Protein AF-A0A952H365-F1 (afdb_monomer_lite)

Secondary structure (DSSP, 8-state):
-----------------------SHHHHHHHHHHHHHSTTS-GGG--HHHHHHHHHHHHSS--TTTHHHHHHHHHHS---TTSHHHHHHHHHHHHHHHTT-HHHHHHHHHHHH--

Sequence (115 aa):
MPAIALLLLAAAAGEPAAPQAIGGRAFESFARSAAMTCPGEGLRGLSPSALLDFEDDFLDRPQRTQTRRLAKALIAERCPSDEGAECLAAAQLAAIERTRLLREFTRAACGHWSR

Radius of gyration: 19.89 Å; chains: 1; bounding box: 28×48×70 Å

Foldseek 3Di:
DDDDDDPPPPPPPPDPPPQDQQDDDLLVVLVVLLCVQAPPLPSNSDGLVNLVVLLVVVLPPCPVPCNVQLVVQLVVQDDDPPPPSNSSSNSSSVSCVVSVVSNVSSNVVSVVRVD

Structure (mmCIF, N/CA/C/O backbone):
data_AF-A0A952H365-F1
#
_entry.id   AF-A0A952H365-F1
#
loop_
_atom_site.group_PDB
_atom_site.id
_atom_site.type_symbol
_atom_site.label_atom_id
_atom_site.label_alt_id
_atom_site.label_comp_id
_atom_site.label_asym_id
_atom_site.label_entity_id
_atom_site.label_seq_id
_atom_site.pdbx_PDB_ins_code
_atom_site.Cartn_x
_atom_site.Cartn_y
_atom_site.Cartn_z
_atom_site.occupancy
_atom_site.B_iso_or_equiv
_atom_site.auth_seq_id
_atom_site.auth_comp_id
_atom_site.auth_asym_id
_atom_site.auth_atom_id
_atom_site.pdbx_PDB_model_num
ATOM 1 N N . MET A 1 1 ? -2.514 -35.057 -58.658 1.00 41.25 1 MET A N 1
ATOM 2 C CA . MET A 1 1 ? -1.341 -34.596 -57.880 1.00 41.25 1 MET A CA 1
ATOM 3 C C . MET A 1 1 ? -0.860 -33.283 -58.483 1.00 41.25 1 MET A C 1
ATOM 5 O O . MET A 1 1 ? -0.739 -33.287 -59.703 1.00 41.25 1 MET A O 1
ATOM 9 N N . PRO A 1 2 ? -0.518 -32.221 -57.725 1.00 49.09 2 PRO A N 1
ATOM 10 C CA . PRO A 1 2 ? -0.840 -31.823 -56.339 1.00 49.09 2 PRO A CA 1
ATOM 11 C C . PRO A 1 2 ? -1.619 -30.460 -56.377 1.00 49.09 2 PRO A C 1
ATOM 13 O O . PRO A 1 2 ? -2.090 -30.091 -57.442 1.00 49.09 2 PRO A O 1
ATOM 16 N N . ALA A 1 3 ? -1.877 -29.643 -55.354 1.00 43.53 3 ALA A N 1
ATOM 17 C CA . ALA A 1 3 ? -1.548 -29.610 -53.939 1.00 43.53 3 ALA A CA 1
ATOM 18 C C . ALA A 1 3 ? -2.668 -28.829 -53.219 1.00 43.53 3 ALA A C 1
ATOM 20 O O . ALA A 1 3 ? -3.156 -27.813 -53.709 1.00 43.53 3 ALA A O 1
ATOM 21 N N . ILE A 1 4 ? -3.055 -29.330 -52.054 1.00 54.09 4 ILE A N 1
ATOM 22 C CA . ILE A 1 4 ? -3.985 -28.726 -51.103 1.00 54.09 4 ILE A CA 1
ATOM 23 C C . ILE A 1 4 ? -3.272 -27.554 -50.415 1.00 54.09 4 ILE A C 1
ATOM 25 O O . ILE A 1 4 ? -2.185 -27.748 -49.877 1.00 54.09 4 ILE A O 1
ATOM 29 N N . ALA A 1 5 ? -3.884 -26.371 -50.384 1.00 50.00 5 ALA A N 1
ATOM 30 C CA . ALA A 1 5 ? -3.459 -25.269 -49.521 1.00 50.00 5 ALA A CA 1
ATOM 31 C C . ALA A 1 5 ? -4.606 -24.922 -48.562 1.00 50.00 5 ALA A C 1
ATOM 33 O O . ALA A 1 5 ? -5.383 -23.998 -48.791 1.00 50.00 5 ALA A O 1
ATOM 34 N N . LEU A 1 6 ? -4.738 -25.724 -47.501 1.00 49.84 6 LEU A N 1
ATOM 35 C CA . LEU A 1 6 ? -5.543 -25.371 -46.336 1.00 49.84 6 LEU A CA 1
ATOM 36 C C . LEU A 1 6 ? -4.768 -24.308 -45.547 1.00 49.84 6 LEU A C 1
ATOM 38 O O . LEU A 1 6 ? -3.731 -24.600 -44.954 1.00 49.84 6 LEU A O 1
ATOM 42 N N . LEU A 1 7 ? -5.267 -23.073 -45.566 1.00 53.09 7 LEU A N 1
ATOM 43 C CA . LEU A 1 7 ? -4.828 -22.008 -44.671 1.00 53.09 7 LEU A CA 1
ATOM 44 C C . LEU A 1 7 ? -5.163 -22.409 -43.230 1.00 53.09 7 LEU A C 1
ATOM 46 O O . LEU A 1 7 ? -6.317 -22.375 -42.806 1.00 53.09 7 LEU A O 1
ATOM 50 N N . LEU A 1 8 ? -4.130 -22.804 -42.492 1.00 48.50 8 LEU A N 1
ATOM 51 C CA . LEU A 1 8 ? -4.146 -22.918 -41.042 1.00 48.50 8 LEU A CA 1
ATOM 52 C C . LEU A 1 8 ? -4.389 -21.523 -40.454 1.00 48.50 8 LEU A C 1
ATOM 54 O O . LEU A 1 8 ? -3.480 -20.696 -40.397 1.00 48.50 8 LEU A O 1
ATOM 58 N N . LEU A 1 9 ? -5.622 -21.265 -40.012 1.00 52.94 9 LEU A N 1
ATOM 59 C CA . LEU A 1 9 ? -5.889 -20.218 -39.035 1.00 52.94 9 LEU A CA 1
ATOM 60 C C . LEU A 1 9 ? -5.169 -20.620 -37.745 1.00 52.94 9 LEU A C 1
ATOM 62 O O . LEU A 1 9 ? -5.657 -21.454 -36.982 1.00 52.94 9 LEU A O 1
ATOM 66 N N . ALA A 1 10 ? -3.987 -20.049 -37.526 1.00 51.19 10 ALA A N 1
ATOM 67 C CA . ALA A 1 10 ? -3.325 -20.080 -36.236 1.00 51.19 10 ALA A CA 1
ATOM 68 C C . ALA A 1 10 ? -4.206 -19.309 -35.247 1.00 51.19 10 ALA A C 1
ATOM 70 O O . ALA A 1 10 ? -4.195 -18.080 -35.191 1.00 51.19 10 ALA A O 1
ATOM 71 N N . ALA A 1 11 ? -5.022 -20.054 -34.506 1.00 44.38 11 ALA A N 1
ATOM 72 C CA . ALA A 1 11 ? -5.662 -19.572 -33.304 1.00 44.38 11 ALA A CA 1
ATOM 73 C C . ALA A 1 11 ? -4.550 -19.164 -32.333 1.00 44.38 11 ALA A C 1
ATOM 75 O O . ALA A 1 11 ? -3.926 -20.010 -31.697 1.00 44.38 11 ALA A O 1
ATOM 76 N N . ALA A 1 12 ? -4.301 -17.860 -32.236 1.00 46.03 12 ALA A N 1
ATOM 77 C CA . ALA A 1 12 ? -3.654 -17.254 -31.085 1.00 46.03 12 ALA A CA 1
ATOM 78 C C . ALA A 1 12 ? -4.612 -17.395 -29.891 1.00 46.03 12 ALA A C 1
ATOM 80 O O . ALA A 1 12 ? -5.272 -16.446 -29.474 1.00 46.03 12 ALA A O 1
ATOM 81 N N . ALA A 1 13 ? -4.765 -18.624 -29.398 1.00 47.59 13 ALA A N 1
ATOM 82 C CA . ALA A 1 13 ? -5.287 -18.865 -28.071 1.00 47.59 13 ALA A CA 1
ATOM 83 C C . ALA A 1 13 ? -4.209 -18.336 -27.129 1.00 47.59 13 ALA A C 1
ATOM 85 O O . ALA A 1 13 ? -3.185 -18.983 -26.945 1.00 47.59 13 ALA A O 1
ATOM 86 N N . GLY A 1 14 ? -4.399 -17.106 -26.644 1.00 42.72 14 GLY A N 1
ATOM 87 C CA . GLY A 1 14 ? -3.523 -16.515 -25.647 1.00 42.72 14 GLY A CA 1
ATOM 88 C C . GLY A 1 14 ? -3.342 -17.507 -24.510 1.00 42.72 14 GLY A C 1
ATOM 89 O O . GLY A 1 14 ? -4.324 -17.909 -23.880 1.00 42.72 14 GLY A O 1
ATOM 90 N N . GLU A 1 15 ? -2.100 -17.939 -24.296 1.00 45.59 15 GLU A N 1
ATOM 91 C CA . GLU A 1 15 ? -1.743 -18.686 -23.102 1.00 45.59 15 GLU A CA 1
ATOM 92 C C . GLU A 1 15 ? -2.297 -17.925 -21.886 1.00 45.59 15 GLU A C 1
ATOM 94 O O . GLU A 1 15 ? -2.111 -16.704 -21.800 1.00 45.59 15 GLU A O 1
ATOM 99 N N . PRO A 1 16 ? -2.999 -18.595 -20.952 1.00 43.31 16 PRO A N 1
ATOM 100 C CA . PRO A 1 16 ? -3.355 -17.957 -19.699 1.00 43.31 16 PRO A CA 1
ATOM 101 C C . PRO A 1 16 ? -2.043 -17.533 -19.045 1.00 43.31 16 PRO A C 1
ATOM 103 O O . PRO A 1 16 ? -1.203 -18.380 -18.737 1.00 43.31 16 PRO A O 1
ATOM 106 N N . ALA A 1 17 ? -1.849 -16.218 -18.907 1.00 49.06 17 ALA A N 1
ATOM 107 C CA . ALA A 1 17 ? -0.685 -15.656 -18.246 1.00 49.06 17 ALA A CA 1
ATOM 108 C C . ALA A 1 17 ? -0.492 -16.404 -16.923 1.00 49.06 17 ALA A C 1
ATOM 110 O O . ALA A 1 17 ? -1.427 -16.499 -16.122 1.00 49.06 17 ALA A O 1
ATOM 111 N N . ALA A 1 18 ? 0.687 -17.009 -16.750 1.00 47.88 18 ALA A N 1
ATOM 112 C CA . ALA A 1 18 ? 1.012 -17.763 -15.550 1.00 47.88 18 ALA A CA 1
ATOM 113 C C . ALA A 1 18 ? 0.680 -16.913 -14.311 1.00 47.88 18 ALA A C 1
ATOM 115 O O . ALA A 1 18 ? 0.862 -15.692 -14.367 1.00 47.88 18 ALA A O 1
ATOM 116 N N . PRO A 1 19 ? 0.173 -17.517 -13.219 1.00 52.28 19 PRO A N 1
ATOM 117 C CA . PRO A 1 19 ? -0.160 -16.779 -12.011 1.00 52.28 19 PRO A CA 1
ATOM 118 C C . PRO A 1 19 ? 1.075 -16.012 -11.547 1.00 52.28 19 PRO A C 1
ATOM 120 O O . PRO A 1 19 ? 2.073 -16.595 -11.126 1.00 52.28 19 PRO A O 1
ATOM 123 N N . GLN A 1 20 ? 0.989 -14.699 -11.706 1.00 56.56 20 GLN A N 1
ATOM 124 C CA . GLN A 1 20 ? 2.022 -13.751 -11.355 1.00 56.56 20 GLN A CA 1
ATOM 125 C C . GLN A 1 20 ? 2.144 -13.731 -9.827 1.00 56.56 20 GLN A C 1
ATOM 127 O O . GLN A 1 20 ? 1.149 -13.531 -9.127 1.00 56.56 20 GLN A O 1
ATOM 132 N N . ALA A 1 21 ? 3.326 -14.042 -9.301 1.00 62.66 21 ALA A N 1
ATOM 133 C CA . ALA A 1 21 ? 3.559 -14.192 -7.872 1.00 62.66 21 ALA A CA 1
ATOM 134 C C . ALA A 1 21 ? 4.258 -12.941 -7.342 1.00 62.66 21 ALA A C 1
ATOM 136 O O . ALA A 1 21 ? 5.386 -12.635 -7.719 1.00 62.66 21 ALA A O 1
ATOM 137 N N . ILE A 1 22 ? 3.607 -12.234 -6.418 1.00 67.38 22 ILE A N 1
ATOM 138 C CA . ILE A 1 22 ? 4.183 -11.035 -5.808 1.00 67.38 22 ILE A CA 1
ATOM 139 C C . ILE A 1 22 ? 5.338 -11.463 -4.894 1.00 67.38 22 ILE A C 1
ATOM 141 O O . ILE A 1 22 ? 5.144 -12.133 -3.879 1.00 67.38 22 ILE A O 1
ATOM 145 N N . GLY A 1 23 ? 6.560 -11.104 -5.276 1.00 67.88 23 GLY A N 1
ATOM 146 C CA . GLY A 1 23 ? 7.770 -11.365 -4.502 1.00 67.88 23 GLY A CA 1
ATOM 147 C C . GLY A 1 23 ? 8.217 -10.165 -3.664 1.00 67.88 23 GLY A C 1
ATOM 148 O O . GLY A 1 23 ? 7.775 -9.034 -3.850 1.00 67.88 23 GLY A O 1
ATOM 149 N N . GLY A 1 24 ? 9.160 -10.402 -2.750 1.00 73.94 24 GLY A N 1
ATOM 150 C CA . GLY A 1 24 ? 9.901 -9.339 -2.068 1.00 73.94 24 GLY A CA 1
ATOM 151 C C . GLY A 1 24 ? 9.523 -9.100 -0.604 1.00 73.94 24 GLY A C 1
ATOM 152 O O . GLY A 1 24 ? 8.489 -9.530 -0.094 1.00 73.94 24 GLY A O 1
ATOM 153 N N . ARG A 1 25 ? 10.413 -8.388 0.099 1.00 82.19 25 ARG A N 1
ATOM 154 C CA . ARG A 1 25 ? 10.361 -8.212 1.561 1.00 82.19 25 ARG A CA 1
ATOM 155 C C . ARG A 1 25 ? 9.075 -7.532 2.041 1.00 82.19 25 ARG A C 1
ATOM 157 O O . ARG A 1 25 ? 8.537 -7.932 3.069 1.00 82.19 25 ARG A O 1
ATOM 164 N N . ALA A 1 26 ? 8.589 -6.523 1.317 1.00 80.69 26 ALA A N 1
ATOM 165 C CA . ALA A 1 26 ? 7.369 -5.806 1.686 1.00 80.69 26 ALA A CA 1
ATOM 166 C C . ALA A 1 26 ? 6.135 -6.718 1.602 1.00 80.69 26 ALA A C 1
ATOM 168 O O . ALA A 1 26 ? 5.313 -6.723 2.521 1.00 80.69 26 ALA A O 1
ATOM 169 N N . PHE A 1 27 ? 6.057 -7.559 0.561 1.00 84.12 27 PHE A N 1
ATOM 170 C CA . PHE A 1 27 ? 4.978 -8.534 0.400 1.00 84.12 27 PHE A CA 1
ATOM 171 C C . PHE A 1 27 ? 5.011 -9.605 1.483 1.00 84.12 27 PHE A C 1
ATOM 173 O O . PHE A 1 27 ? 3.985 -9.904 2.087 1.00 84.12 27 PHE A O 1
ATOM 180 N N . GLU A 1 28 ? 6.190 -10.118 1.831 1.00 85.06 28 GLU A N 1
ATOM 181 C CA . GLU A 1 28 ? 6.315 -11.051 2.952 1.00 85.06 28 GLU A CA 1
ATOM 182 C C . GLU A 1 28 ? 5.918 -10.423 4.295 1.00 85.06 28 GLU A C 1
ATOM 184 O O . GLU A 1 28 ? 5.268 -11.080 5.115 1.00 85.06 28 GLU A O 1
ATOM 189 N N . SER A 1 29 ? 6.288 -9.160 4.529 1.00 86.06 29 SER A N 1
ATOM 190 C CA . SER A 1 29 ? 5.885 -8.403 5.718 1.00 86.06 29 SER A CA 1
ATOM 191 C C . SER A 1 29 ? 4.366 -8.231 5.780 1.00 86.06 29 SER A C 1
ATOM 193 O O . SER A 1 29 ? 3.769 -8.482 6.830 1.00 86.06 29 SER A O 1
ATOM 195 N N . PHE A 1 30 ? 3.732 -7.857 4.666 1.00 87.88 30 PHE A N 1
ATOM 196 C CA . PHE A 1 30 ? 2.277 -7.776 4.540 1.00 87.88 30 PHE A CA 1
ATOM 197 C C . PHE A 1 30 ? 1.617 -9.130 4.791 1.00 87.88 30 PHE A C 1
ATOM 199 O O . PHE A 1 30 ? 0.794 -9.243 5.692 1.00 87.88 30 PHE A O 1
ATOM 206 N N . ALA A 1 31 ? 2.030 -10.175 4.074 1.00 86.81 31 ALA A N 1
ATOM 207 C CA . ALA A 1 31 ? 1.502 -11.528 4.200 1.00 86.81 31 ALA A CA 1
ATOM 208 C C . ALA A 1 31 ? 1.600 -12.063 5.635 1.00 86.81 31 ALA A C 1
ATOM 210 O O . ALA A 1 31 ? 0.677 -12.705 6.137 1.00 86.81 31 ALA A O 1
ATOM 211 N N . ARG A 1 32 ? 2.708 -11.781 6.329 1.00 87.44 32 ARG A N 1
ATOM 212 C CA . ARG A 1 32 ? 2.892 -12.157 7.735 1.00 87.44 32 ARG A CA 1
ATOM 213 C C . ARG A 1 32 ? 1.982 -11.353 8.658 1.00 87.44 32 ARG A C 1
ATOM 215 O O . ARG A 1 32 ? 1.369 -11.920 9.557 1.00 87.44 32 ARG A O 1
ATOM 222 N N . SER A 1 33 ? 1.895 -10.043 8.440 1.00 87.19 33 SER A N 1
ATOM 223 C CA . SER A 1 33 ? 0.999 -9.148 9.178 1.00 87.19 33 SER A CA 1
ATOM 224 C C . SER A 1 33 ? -0.466 -9.580 9.021 1.00 87.19 33 SER A C 1
ATOM 226 O O . SER A 1 33 ? -1.196 -9.684 10.009 1.00 87.19 33 SER A O 1
ATOM 228 N N . ALA A 1 34 ? -0.869 -9.916 7.795 1.00 87.00 34 ALA A N 1
ATOM 229 C CA . ALA A 1 34 ? -2.173 -10.453 7.432 1.00 87.00 34 ALA A CA 1
ATOM 230 C C . ALA A 1 34 ? -2.459 -11.780 8.134 1.00 87.00 34 ALA A C 1
ATOM 232 O O . ALA A 1 34 ? -3.478 -11.897 8.803 1.00 87.00 34 ALA A O 1
ATOM 233 N N . ALA A 1 35 ? -1.532 -12.741 8.079 1.00 86.44 35 ALA A N 1
ATOM 234 C CA . ALA A 1 35 ? -1.700 -14.044 8.726 1.00 86.44 35 ALA A CA 1
ATOM 235 C C . ALA A 1 35 ? -1.928 -13.947 10.247 1.00 86.44 35 ALA A C 1
ATOM 237 O O . ALA A 1 35 ? -2.603 -14.797 10.820 1.00 86.44 35 ALA A O 1
ATOM 238 N N . MET A 1 36 ? -1.386 -12.914 10.900 1.00 86.81 36 MET A N 1
ATOM 239 C CA . MET A 1 36 ? -1.634 -12.649 12.322 1.00 86.81 36 MET A CA 1
ATOM 240 C C . MET A 1 36 ? -2.938 -11.880 12.575 1.00 86.81 36 MET A C 1
ATOM 242 O O . MET A 1 36 ? -3.536 -12.032 13.636 1.00 86.81 36 MET A O 1
ATOM 246 N N . THR A 1 37 ? -3.355 -11.023 11.640 1.00 86.00 37 THR A N 1
ATOM 247 C CA . THR A 1 37 ? -4.504 -10.118 11.817 1.00 86.00 37 THR A CA 1
ATOM 248 C C . THR A 1 37 ? -5.825 -10.765 11.399 1.00 86.00 37 THR A C 1
ATOM 250 O O . THR A 1 37 ? -6.836 -10.559 12.064 1.00 86.00 37 THR A O 1
ATOM 253 N N . CYS A 1 38 ? -5.817 -11.545 10.320 1.00 86.06 38 CYS A N 1
ATOM 254 C CA . CYS A 1 38 ? -6.966 -12.260 9.773 1.00 86.06 38 CYS A CA 1
ATOM 255 C C . CYS A 1 38 ? -6.544 -13.668 9.299 1.00 86.06 38 CYS A C 1
ATOM 257 O O . CYS A 1 38 ? -6.343 -13.906 8.104 1.00 86.0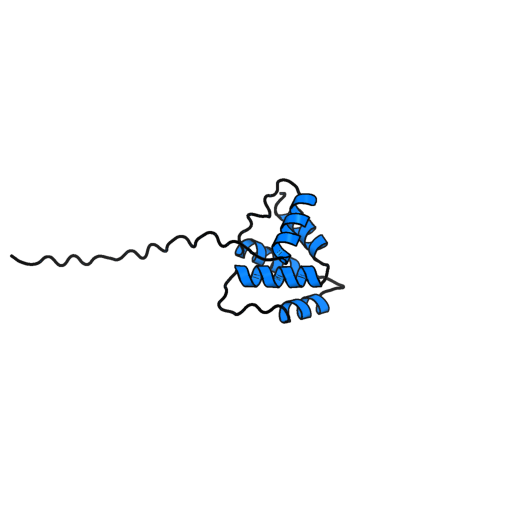6 38 CYS A O 1
ATOM 259 N N . PRO A 1 39 ? -6.345 -14.619 10.232 1.00 77.56 39 PRO A N 1
ATOM 260 C CA . PRO A 1 39 ? -5.983 -15.987 9.877 1.00 77.56 39 PRO A CA 1
ATOM 261 C C . PRO A 1 39 ? -7.131 -16.657 9.107 1.00 77.56 39 PRO A C 1
ATOM 263 O O . PRO A 1 39 ? -8.244 -16.740 9.613 1.00 77.56 39 PRO A O 1
ATOM 266 N N . GLY A 1 40 ? -6.852 -17.157 7.900 1.00 71.50 40 GLY A N 1
ATOM 267 C CA . GLY A 1 40 ? -7.828 -17.867 7.055 1.00 71.50 40 GLY A CA 1
ATOM 268 C C . GLY A 1 40 ? -8.159 -17.171 5.732 1.00 71.50 40 GLY A C 1
ATOM 269 O O . GLY A 1 40 ? -8.546 -17.844 4.787 1.00 71.50 40 GLY A O 1
ATOM 270 N N . GLU A 1 41 ? -7.882 -15.872 5.622 1.00 72.44 41 GLU A N 1
ATOM 271 C CA . GLU A 1 41 ? -8.254 -15.034 4.466 1.00 72.44 41 GLU A CA 1
ATOM 272 C C . GLU A 1 41 ? -7.399 -15.235 3.211 1.00 72.44 41 GLU A C 1
ATOM 274 O O . GLU A 1 41 ? -7.642 -14.640 2.169 1.00 72.44 41 GLU A O 1
ATOM 279 N N . GLY A 1 42 ? -6.345 -16.049 3.293 1.00 72.69 42 GLY A N 1
ATOM 280 C CA . GLY A 1 42 ? -5.557 -16.391 2.110 1.00 72.69 42 GLY A CA 1
ATOM 281 C C . GLY A 1 42 ? -4.892 -15.197 1.413 1.00 72.69 42 GLY A C 1
ATOM 282 O O . GLY A 1 42 ? -4.542 -15.327 0.246 1.00 72.69 42 GLY A O 1
ATOM 283 N N . LEU A 1 43 ? -4.633 -14.074 2.106 1.00 80.62 43 LEU A N 1
ATOM 284 C CA . LEU A 1 43 ? -4.052 -12.853 1.504 1.00 80.62 43 LEU A CA 1
ATOM 285 C C . LEU A 1 43 ? -2.663 -13.056 0.855 1.00 80.62 43 LEU A C 1
ATOM 287 O O . LEU A 1 43 ? -2.178 -12.197 0.128 1.00 80.62 43 LEU A O 1
ATOM 291 N N . ARG A 1 44 ? -2.024 -14.211 1.084 1.00 77.56 44 ARG A N 1
ATOM 292 C CA . ARG A 1 44 ? -0.822 -14.665 0.361 1.00 77.56 44 ARG A CA 1
ATOM 293 C C . ARG A 1 44 ? -1.068 -15.035 -1.103 1.00 77.56 44 ARG A C 1
ATOM 295 O O . ARG A 1 44 ? -0.105 -15.093 -1.854 1.00 77.56 44 ARG A O 1
ATOM 302 N N . GLY A 1 45 ? -2.305 -15.357 -1.468 1.00 77.44 45 GLY A N 1
ATOM 303 C CA . GLY A 1 45 ? -2.699 -15.781 -2.810 1.00 77.44 45 GLY A CA 1
ATOM 304 C C . GLY A 1 45 ? -3.302 -14.665 -3.659 1.00 77.44 45 GLY A C 1
ATOM 305 O O . GLY A 1 45 ? -3.829 -14.959 -4.728 1.00 77.44 45 GLY A O 1
ATOM 306 N N . LEU A 1 46 ? -3.268 -13.411 -3.190 1.00 81.56 46 LEU A N 1
ATOM 307 C CA . LEU A 1 46 ? -3.734 -12.275 -3.980 1.00 81.56 46 LEU A CA 1
ATOM 308 C C . LEU A 1 46 ? -2.903 -12.150 -5.256 1.00 81.56 46 LEU A C 1
ATOM 310 O O . LEU A 1 46 ? -1.672 -12.222 -5.218 1.00 81.56 46 LEU A O 1
ATOM 314 N N . SER A 1 47 ? -3.588 -11.943 -6.380 1.00 84.50 47 SER A N 1
ATOM 315 C CA . SER A 1 47 ? -2.910 -11.594 -7.621 1.00 84.50 47 SER A CA 1
ATOM 316 C C . SER A 1 47 ? -2.325 -10.178 -7.515 1.00 84.50 47 SER A C 1
ATOM 318 O O . SER A 1 47 ? -2.862 -9.345 -6.778 1.00 84.50 47 SER A O 1
ATOM 320 N N . PRO A 1 48 ? -1.261 -9.864 -8.271 1.00 82.75 48 PRO A N 1
ATOM 321 C CA . PRO A 1 48 ? -0.667 -8.530 -8.274 1.00 82.75 48 PRO A CA 1
ATOM 322 C C . PRO A 1 48 ? -1.656 -7.431 -8.633 1.00 82.75 48 PRO A C 1
ATOM 324 O O . PRO A 1 48 ? -1.661 -6.390 -7.993 1.00 82.75 48 PRO A O 1
ATOM 327 N N . SER A 1 49 ? -2.532 -7.682 -9.608 1.00 84.06 49 SER A N 1
ATOM 328 C CA . SER A 1 49 ? -3.564 -6.725 -10.009 1.00 84.06 49 SER A CA 1
ATOM 329 C C . SER A 1 49 ? -4.581 -6.480 -8.896 1.00 84.06 49 SER A C 1
ATOM 331 O O . SER A 1 49 ? -4.865 -5.334 -8.592 1.00 84.06 49 SER A O 1
ATOM 333 N N . ALA A 1 50 ? -5.067 -7.533 -8.227 1.00 85.69 50 ALA A N 1
ATOM 334 C CA . ALA A 1 50 ? -6.009 -7.367 -7.120 1.00 85.69 50 ALA A CA 1
ATOM 335 C C . ALA A 1 50 ? -5.376 -6.642 -5.923 1.00 85.69 50 ALA A C 1
ATOM 337 O O . ALA A 1 50 ? -6.060 -5.900 -5.219 1.00 85.69 50 ALA A O 1
ATOM 338 N N . LEU A 1 51 ? -4.076 -6.861 -5.681 1.00 87.50 51 LEU A N 1
ATOM 339 C CA . LEU A 1 51 ? -3.352 -6.109 -4.663 1.00 87.50 51 LEU A CA 1
ATOM 340 C C . LEU A 1 51 ? -3.216 -4.636 -5.064 1.00 87.50 51 LEU A C 1
ATOM 342 O O . LEU A 1 51 ? -3.529 -3.788 -4.240 1.00 87.50 51 LEU A O 1
ATOM 346 N N . LEU A 1 52 ? -2.828 -4.347 -6.309 1.00 87.56 52 LEU A N 1
ATOM 347 C CA . LEU A 1 52 ? -2.708 -2.982 -6.830 1.00 87.56 52 LEU A CA 1
ATOM 348 C C . LEU A 1 52 ? -4.015 -2.206 -6.779 1.00 87.56 52 LEU A C 1
ATOM 350 O O . LEU A 1 52 ? -4.027 -1.086 -6.284 1.00 87.56 52 LEU A O 1
ATOM 354 N N . ASP A 1 53 ? -5.111 -2.806 -7.243 1.00 87.50 53 ASP A N 1
ATOM 355 C CA . ASP A 1 53 ? -6.428 -2.168 -7.220 1.00 87.50 53 ASP A CA 1
ATOM 356 C C . ASP A 1 53 ? -6.794 -1.768 -5.779 1.00 87.50 53 ASP A C 1
ATOM 358 O O . ASP A 1 53 ? -7.267 -0.663 -5.514 1.00 87.50 53 ASP A O 1
ATOM 362 N N . PHE A 1 54 ? -6.500 -2.646 -4.814 1.00 89.69 54 PHE A N 1
ATOM 363 C CA . PHE A 1 54 ? -6.718 -2.358 -3.400 1.00 89.69 54 PHE A CA 1
ATOM 364 C C . PHE A 1 54 ? -5.733 -1.323 -2.829 1.00 89.69 54 PHE A C 1
ATOM 366 O O . PHE A 1 54 ? -6.099 -0.542 -1.946 1.00 89.69 54 PHE A O 1
ATOM 373 N N . GLU A 1 55 ? -4.478 -1.324 -3.279 1.00 88.88 55 GLU A N 1
ATOM 374 C CA . GLU A 1 55 ? -3.487 -0.313 -2.915 1.00 88.88 55 GLU A CA 1
ATOM 375 C C . GLU A 1 55 ? -3.935 1.068 -3.380 1.00 88.88 55 GLU A C 1
ATOM 377 O O . GLU A 1 55 ? -4.009 1.969 -2.545 1.00 88.88 55 GLU A O 1
ATOM 382 N N . ASP A 1 56 ? -4.353 1.213 -4.634 1.00 86.62 56 ASP A N 1
ATOM 383 C CA . ASP A 1 56 ? -4.878 2.463 -5.184 1.00 86.62 56 ASP A CA 1
ATOM 384 C C . ASP A 1 56 ? -6.115 2.936 -4.393 1.00 86.62 56 ASP A C 1
ATOM 386 O O . ASP A 1 56 ? -6.145 4.069 -3.902 1.00 86.62 56 ASP A O 1
ATOM 390 N N . ASP A 1 57 ? -7.072 2.041 -4.115 1.00 87.56 57 ASP A N 1
ATOM 391 C CA . ASP A 1 57 ? -8.239 2.323 -3.261 1.00 87.56 57 ASP A CA 1
ATOM 392 C C . ASP A 1 57 ? -7.860 2.742 -1.829 1.00 87.56 57 ASP A C 1
ATOM 394 O O . ASP A 1 57 ? -8.586 3.485 -1.154 1.00 87.56 57 ASP A O 1
ATOM 398 N N . PHE A 1 58 ? -6.759 2.214 -1.295 1.00 87.81 58 PHE A N 1
ATOM 399 C CA . PHE A 1 58 ? -6.250 2.584 0.021 1.00 87.81 58 PHE A CA 1
ATOM 400 C C . PHE A 1 58 ? -5.533 3.939 -0.006 1.00 87.81 58 PHE A C 1
ATOM 402 O O . PHE A 1 58 ? -5.643 4.707 0.959 1.00 87.81 58 PHE A O 1
ATOM 409 N N . LEU A 1 59 ? -4.811 4.238 -1.086 1.00 84.88 59 LEU A N 1
ATOM 410 C CA . LEU A 1 59 ? -4.098 5.494 -1.303 1.00 84.88 59 LEU A CA 1
ATOM 411 C C . LEU A 1 59 ? -5.051 6.673 -1.537 1.00 84.88 59 LEU A C 1
ATOM 413 O O . LEU A 1 59 ? -4.775 7.769 -1.041 1.00 84.88 59 LEU A O 1
ATOM 417 N N . ASP A 1 60 ? -6.184 6.440 -2.199 1.00 84.00 60 ASP A N 1
ATOM 418 C CA . ASP A 1 60 ? -7.211 7.455 -2.468 1.00 84.00 60 ASP A CA 1
ATOM 419 C C . ASP A 1 60 ? -7.987 7.887 -1.214 1.00 84.00 60 ASP A C 1
ATOM 421 O O . ASP A 1 60 ? -8.634 8.942 -1.177 1.00 84.00 60 ASP A O 1
ATOM 425 N N . ARG A 1 61 ? -7.897 7.121 -0.120 1.00 81.88 61 ARG A N 1
ATOM 426 C CA . ARG A 1 61 ? -8.513 7.509 1.154 1.00 81.88 61 ARG A CA 1
ATOM 427 C C . ARG A 1 61 ? -7.768 8.700 1.759 1.00 81.88 61 ARG A C 1
ATOM 429 O O . ARG A 1 61 ? -6.537 8.730 1.762 1.00 81.88 61 ARG A O 1
ATOM 436 N N . PRO A 1 62 ? -8.476 9.668 2.374 1.00 66.25 62 PRO A N 1
ATOM 437 C CA . PRO A 1 62 ? -7.854 10.846 2.969 1.00 66.25 62 PRO A CA 1
ATOM 438 C C . PRO A 1 62 ? -6.962 10.473 4.164 1.00 66.25 62 PRO A C 1
ATOM 440 O O . PRO A 1 62 ? -7.383 10.482 5.322 1.00 66.25 62 PRO A O 1
ATOM 443 N N . GLN A 1 63 ? -5.689 10.197 3.886 1.00 68.56 63 GLN A N 1
ATOM 444 C CA . GLN A 1 63 ? -4.653 9.928 4.878 1.00 68.56 63 GLN A CA 1
ATOM 445 C C . GLN A 1 63 ? -4.146 11.240 5.474 1.00 68.56 63 GLN A C 1
ATOM 447 O O . GLN A 1 63 ? -3.029 11.680 5.200 1.00 68.56 63 GLN A O 1
ATOM 452 N N . ARG A 1 64 ? -4.996 11.875 6.295 1.00 61.50 64 ARG A N 1
ATOM 453 C CA . ARG A 1 64 ? -4.853 13.251 6.818 1.00 61.50 64 ARG A CA 1
ATOM 454 C C . ARG A 1 64 ? -3.452 13.637 7.314 1.00 61.50 64 ARG A C 1
ATOM 456 O O . ARG A 1 64 ? -3.118 14.817 7.294 1.00 61.50 64 ARG A O 1
ATOM 463 N N . THR A 1 65 ? -2.632 12.675 7.733 1.00 57.84 65 THR A N 1
ATOM 464 C CA . THR A 1 65 ? -1.329 12.926 8.365 1.00 57.84 65 THR A CA 1
ATOM 465 C C . THR A 1 65 ? -0.127 12.420 7.552 1.00 57.84 65 THR A C 1
ATOM 467 O O . THR A 1 65 ? 1.008 12.760 7.883 1.00 57.84 65 THR A O 1
ATOM 470 N N . GLN A 1 66 ? -0.325 11.626 6.489 1.00 71.06 66 GLN A N 1
ATOM 471 C CA . GLN A 1 66 ? 0.772 10.895 5.826 1.00 71.06 66 GLN A CA 1
ATOM 472 C C . GLN A 1 66 ? 0.873 11.087 4.305 1.00 71.06 66 GLN A C 1
ATOM 474 O O . GLN A 1 66 ? 1.900 10.719 3.734 1.00 71.06 66 GLN A O 1
ATOM 479 N N . THR A 1 67 ? -0.092 11.752 3.658 1.00 72.94 67 THR A N 1
ATOM 480 C CA . THR A 1 67 ? -0.159 11.892 2.187 1.00 72.94 67 THR A CA 1
ATOM 481 C C . THR A 1 67 ? 1.143 12.381 1.547 1.00 72.94 67 THR A C 1
ATOM 483 O O . THR A 1 67 ? 1.607 11.797 0.576 1.00 72.94 67 THR A O 1
ATOM 486 N N . ARG A 1 68 ? 1.803 13.408 2.106 1.00 77.81 68 ARG A N 1
ATOM 487 C CA . ARG A 1 68 ? 3.072 13.918 1.541 1.00 77.81 68 ARG A CA 1
ATOM 488 C C . ARG A 1 68 ? 4.234 12.929 1.665 1.00 77.81 68 ARG A C 1
ATOM 490 O O . ARG A 1 68 ? 5.088 12.882 0.786 1.00 77.81 68 ARG A O 1
ATOM 497 N N . ARG A 1 69 ? 4.301 12.175 2.768 1.00 82.44 69 ARG A N 1
ATOM 498 C CA . ARG A 1 69 ? 5.357 11.171 2.984 1.00 82.44 69 ARG A CA 1
ATOM 499 C C . ARG A 1 69 ? 5.140 9.966 2.080 1.00 82.44 69 ARG A C 1
ATOM 501 O O . ARG A 1 69 ? 6.107 9.472 1.516 1.00 82.44 69 ARG A O 1
ATOM 508 N N . LEU A 1 70 ? 3.883 9.567 1.917 1.00 82.38 70 LEU A N 1
ATOM 509 C CA . LEU A 1 70 ? 3.464 8.479 1.047 1.00 82.38 70 LEU A CA 1
ATOM 510 C C . LEU A 1 70 ? 3.701 8.805 -0.424 1.00 82.38 70 LEU A C 1
ATOM 512 O O . LEU A 1 70 ? 4.404 8.054 -1.081 1.00 82.38 70 LEU A O 1
ATOM 516 N N . ALA A 1 71 ? 3.274 9.977 -0.899 1.00 80.50 71 ALA A N 1
ATOM 517 C CA . ALA A 1 71 ? 3.566 10.430 -2.259 1.00 80.50 71 ALA A CA 1
ATOM 518 C C . ALA A 1 71 ? 5.077 10.462 -2.545 1.00 80.50 71 ALA A C 1
ATOM 520 O O . ALA A 1 71 ? 5.532 9.986 -3.579 1.00 80.50 71 ALA A O 1
ATOM 521 N N . LYS A 1 72 ? 5.886 10.967 -1.601 1.00 83.50 72 LYS A N 1
ATOM 522 C CA . LYS A 1 72 ? 7.348 10.964 -1.748 1.00 83.50 72 LYS A CA 1
ATOM 523 C C . LYS A 1 72 ? 7.929 9.547 -1.777 1.00 83.50 72 LYS A C 1
ATOM 525 O O . LYS A 1 72 ? 8.873 9.311 -2.523 1.00 83.50 72 LYS A O 1
ATOM 530 N N . ALA A 1 73 ? 7.409 8.638 -0.954 1.00 83.44 73 ALA A N 1
ATOM 531 C CA . ALA A 1 73 ? 7.846 7.249 -0.932 1.00 83.44 73 ALA A CA 1
ATOM 532 C C . ALA A 1 73 ? 7.485 6.539 -2.243 1.00 83.44 73 ALA A C 1
ATOM 534 O O . ALA A 1 73 ? 8.373 5.953 -2.842 1.00 83.44 73 ALA A O 1
ATOM 535 N N . LEU A 1 74 ? 6.255 6.696 -2.740 1.00 81.31 74 LEU A N 1
ATOM 536 C CA . LEU A 1 74 ? 5.799 6.133 -4.017 1.00 81.31 74 LEU A CA 1
ATOM 537 C C . LEU A 1 74 ? 6.662 6.594 -5.199 1.00 81.31 74 LEU A C 1
ATOM 539 O O . LEU A 1 74 ? 7.031 5.783 -6.032 1.00 81.31 74 LEU A O 1
ATOM 543 N N . ILE A 1 75 ? 7.064 7.871 -5.236 1.00 81.19 75 ILE A N 1
ATOM 544 C CA . ILE A 1 75 ? 7.995 8.386 -6.260 1.00 81.19 75 ILE A CA 1
ATOM 545 C C . ILE A 1 75 ? 9.407 7.787 -6.107 1.00 81.19 75 ILE A C 1
ATOM 547 O O . ILE A 1 75 ? 10.148 7.664 -7.082 1.00 81.19 75 ILE A O 1
ATOM 551 N N . ALA A 1 76 ? 9.820 7.481 -4.874 1.00 80.31 76 ALA A N 1
ATOM 552 C CA . ALA A 1 76 ? 11.151 6.960 -4.579 1.00 80.31 76 ALA A CA 1
ATOM 553 C C . ALA A 1 76 ? 11.284 5.456 -4.853 1.00 80.31 76 ALA A C 1
ATOM 555 O O . ALA A 1 76 ? 12.396 4.997 -5.126 1.00 80.31 76 ALA A O 1
ATOM 556 N N . GLU A 1 77 ? 10.194 4.691 -4.773 1.00 81.00 77 GLU A N 1
ATOM 557 C CA . GLU A 1 77 ? 10.194 3.298 -5.210 1.00 81.00 77 GLU A CA 1
ATOM 558 C C . GLU A 1 77 ? 10.194 3.259 -6.738 1.00 81.00 77 GLU A C 1
ATOM 560 O O . GLU A 1 77 ? 9.275 3.730 -7.402 1.00 81.00 77 GLU A O 1
ATOM 565 N N . ARG A 1 78 ? 11.271 2.728 -7.315 1.00 70.31 78 ARG A N 1
ATOM 566 C CA . ARG A 1 78 ? 11.382 2.578 -8.762 1.00 70.31 78 ARG A CA 1
ATOM 567 C C . ARG A 1 78 ? 10.769 1.254 -9.171 1.00 70.31 78 ARG A C 1
ATOM 569 O O . ARG A 1 78 ? 11.305 0.210 -8.817 1.00 70.31 78 ARG A O 1
ATOM 576 N N . CYS A 1 79 ? 9.728 1.333 -9.984 1.00 74.00 79 CYS A N 1
ATOM 577 C CA . CYS A 1 79 ? 9.332 0.246 -10.856 1.00 74.00 79 CYS A CA 1
ATOM 578 C C . CYS A 1 79 ? 9.520 0.711 -12.307 1.00 74.00 79 CYS A C 1
ATOM 580 O O . CYS A 1 79 ? 8.960 1.751 -12.671 1.00 74.00 79 CYS A O 1
ATOM 582 N N . PRO A 1 80 ? 10.351 0.043 -13.126 1.00 74.38 80 PRO A N 1
ATOM 583 C CA . PRO A 1 80 ? 10.416 0.342 -14.550 1.00 74.38 80 PRO A CA 1
ATOM 584 C C . PRO A 1 80 ? 9.036 0.107 -15.172 1.00 74.38 80 PRO A C 1
ATOM 586 O O . PRO A 1 80 ? 8.383 -0.884 -14.855 1.00 74.38 80 PRO A O 1
ATOM 589 N N . SER A 1 81 ? 8.597 0.994 -16.068 1.00 64.69 81 SER A N 1
ATOM 590 C CA . SER A 1 81 ? 7.255 0.944 -16.671 1.00 64.69 81 SER A CA 1
ATOM 591 C C . SER A 1 81 ? 6.927 -0.382 -17.377 1.00 64.69 81 SER A C 1
ATOM 593 O O . SER A 1 81 ? 5.757 -0.671 -17.608 1.00 64.69 81 SER A O 1
ATOM 595 N N . ASP A 1 82 ? 7.947 -1.182 -17.697 1.00 67.25 82 ASP A N 1
ATOM 596 C CA . ASP A 1 82 ? 7.844 -2.439 -18.439 1.00 67.25 82 ASP A CA 1
ATOM 597 C C . ASP A 1 82 ? 7.742 -3.691 -17.540 1.00 67.25 82 ASP A C 1
ATOM 599 O O . ASP A 1 82 ? 7.518 -4.786 -18.050 1.00 67.25 82 ASP A O 1
ATOM 603 N N . GLU A 1 83 ? 7.881 -3.568 -16.211 1.00 71.06 83 GLU A N 1
ATOM 604 C CA . GLU A 1 83 ? 7.917 -4.724 -15.286 1.00 71.06 83 GLU A CA 1
ATOM 605 C C . GLU A 1 83 ? 6.544 -5.163 -14.743 1.00 71.06 83 GLU A C 1
ATOM 607 O O . GLU A 1 83 ? 6.446 -6.052 -13.897 1.00 71.06 83 GLU A O 1
ATOM 612 N N . GLY A 1 84 ? 5.460 -4.595 -15.275 1.00 77.88 84 GLY A N 1
ATOM 613 C CA . GLY A 1 84 ? 4.103 -5.085 -15.041 1.00 77.88 84 GLY A CA 1
ATOM 614 C C . GLY A 1 84 ? 3.582 -4.915 -13.606 1.00 77.88 84 GLY A C 1
ATOM 615 O O . GLY A 1 84 ? 4.136 -4.196 -12.773 1.00 77.88 84 GLY A O 1
ATOM 616 N N . ALA A 1 85 ? 2.448 -5.564 -13.332 1.00 80.31 85 ALA A N 1
ATOM 617 C CA . ALA A 1 85 ? 1.679 -5.387 -12.101 1.00 80.31 85 ALA A CA 1
ATOM 618 C C . ALA A 1 85 ? 2.417 -5.871 -10.837 1.00 80.31 85 ALA A C 1
ATOM 620 O O . ALA A 1 85 ? 2.268 -5.274 -9.777 1.00 80.31 85 ALA A O 1
ATOM 621 N N . GLU A 1 86 ? 3.245 -6.916 -10.927 1.00 82.25 86 GLU A N 1
ATOM 622 C CA . GLU A 1 86 ? 4.031 -7.423 -9.787 1.00 82.25 86 GLU A CA 1
ATOM 623 C C . GLU A 1 86 ? 4.975 -6.371 -9.208 1.00 82.25 86 GLU A C 1
ATOM 625 O O . GLU A 1 86 ? 4.994 -6.139 -7.997 1.00 82.25 86 GLU A O 1
ATOM 630 N N . CYS A 1 87 ? 5.757 -5.732 -10.076 1.00 83.00 87 CYS A N 1
ATOM 631 C CA . CYS A 1 87 ? 6.748 -4.748 -9.673 1.00 83.00 87 CYS A CA 1
ATOM 632 C C . CYS A 1 87 ? 6.082 -3.490 -9.103 1.00 83.00 87 CYS A C 1
ATOM 634 O O . CYS A 1 87 ? 6.52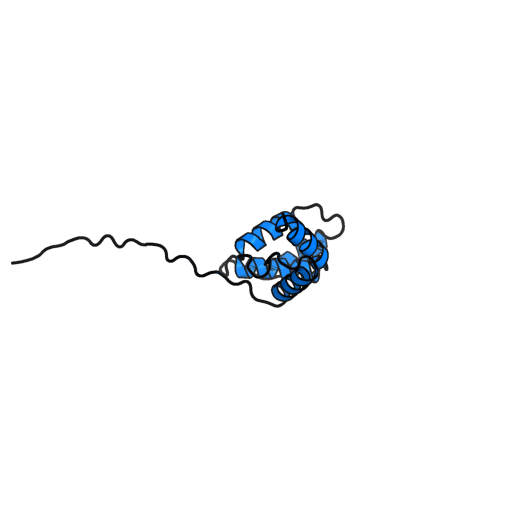9 -2.964 -8.079 1.00 83.00 87 CYS A O 1
ATOM 636 N N . LEU A 1 88 ? 4.977 -3.046 -9.711 1.00 84.56 88 LEU A N 1
ATOM 637 C CA . LEU A 1 88 ? 4.195 -1.926 -9.196 1.00 84.56 88 LEU A CA 1
ATOM 638 C C . LEU A 1 88 ? 3.610 -2.252 -7.818 1.00 84.56 88 LEU A C 1
ATOM 640 O O . LEU A 1 88 ? 3.789 -1.450 -6.904 1.00 84.56 88 LEU A O 1
ATOM 644 N N . ALA A 1 89 ? 3.007 -3.434 -7.641 1.00 85.94 89 ALA A N 1
ATOM 645 C CA . ALA A 1 89 ? 2.442 -3.857 -6.359 1.00 85.94 89 ALA A CA 1
ATOM 646 C C . ALA A 1 89 ? 3.525 -3.900 -5.272 1.00 85.94 89 ALA A C 1
ATOM 648 O O . ALA A 1 89 ? 3.394 -3.339 -4.188 1.00 85.94 89 ALA A O 1
ATOM 649 N N . ALA A 1 90 ? 4.672 -4.513 -5.578 1.00 85.62 90 ALA A N 1
ATOM 650 C CA . ALA A 1 90 ? 5.787 -4.595 -4.643 1.00 85.62 90 ALA A CA 1
ATOM 651 C C . ALA A 1 90 ? 6.344 -3.207 -4.269 1.00 85.62 90 ALA A C 1
ATOM 653 O O . ALA A 1 90 ? 6.690 -2.975 -3.105 1.00 85.62 90 ALA A O 1
ATOM 654 N N . ALA A 1 91 ? 6.419 -2.281 -5.230 1.00 87.31 91 ALA A N 1
ATOM 655 C CA . ALA A 1 91 ? 6.852 -0.906 -5.009 1.00 87.31 91 ALA A CA 1
ATOM 656 C C . ALA A 1 91 ? 5.850 -0.127 -4.141 1.00 87.31 91 ALA A C 1
ATOM 658 O O . ALA A 1 91 ? 6.246 0.478 -3.143 1.00 87.31 91 ALA A O 1
ATOM 659 N N . GLN A 1 92 ? 4.554 -0.180 -4.450 1.00 88.75 92 GLN A N 1
ATOM 660 C CA . GLN A 1 92 ? 3.519 0.470 -3.643 1.00 88.75 92 GLN A CA 1
ATOM 661 C C . GLN A 1 92 ? 3.532 -0.041 -2.197 1.00 88.75 92 GLN A C 1
ATOM 663 O O . GLN A 1 92 ? 3.621 0.745 -1.245 1.00 88.75 92 GLN A O 1
ATOM 668 N N . LEU A 1 93 ? 3.584 -1.358 -2.021 1.00 89.50 93 LEU A N 1
ATOM 669 C CA . LEU A 1 93 ? 3.642 -1.983 -0.710 1.00 89.50 93 LEU A CA 1
ATOM 670 C C . LEU A 1 93 ? 4.907 -1.603 0.073 1.00 89.50 93 LEU A C 1
ATOM 672 O O .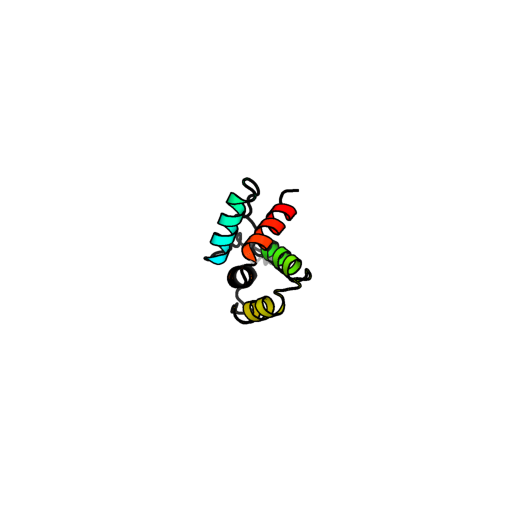 LEU A 1 93 ? 4.853 -1.393 1.289 1.00 89.50 93 LEU A O 1
ATOM 676 N N . ALA A 1 94 ? 6.050 -1.462 -0.604 1.00 88.94 94 ALA A N 1
ATOM 677 C CA . ALA A 1 94 ? 7.286 -0.976 0.007 1.00 88.94 94 ALA A CA 1
ATOM 678 C C . ALA A 1 94 ? 7.156 0.483 0.479 1.00 88.94 94 ALA A C 1
ATOM 680 O O . ALA A 1 94 ? 7.591 0.812 1.589 1.00 88.94 94 ALA A O 1
ATOM 681 N N . ALA A 1 95 ? 6.496 1.346 -0.297 1.00 89.00 95 ALA A N 1
ATOM 682 C CA . ALA A 1 95 ? 6.203 2.719 0.106 1.00 89.00 95 ALA A CA 1
ATOM 683 C C . ALA A 1 95 ? 5.265 2.769 1.331 1.00 89.00 95 ALA A C 1
ATOM 685 O O . ALA A 1 95 ? 5.491 3.544 2.272 1.00 89.00 95 ALA A O 1
ATOM 686 N N . ILE A 1 96 ? 4.254 1.897 1.368 1.00 89.12 96 ILE A N 1
ATOM 687 C CA . ILE A 1 96 ? 3.333 1.725 2.502 1.00 89.12 96 ILE A CA 1
ATOM 688 C C . ILE A 1 96 ? 4.087 1.221 3.750 1.00 89.12 96 ILE A C 1
ATOM 690 O O . ILE A 1 96 ? 3.875 1.726 4.860 1.00 89.12 96 ILE A O 1
ATOM 694 N N . GLU A 1 97 ? 5.023 0.277 3.599 1.00 89.19 97 GLU A N 1
ATOM 695 C CA . GLU A 1 97 ? 5.884 -0.196 4.693 1.00 89.19 97 GLU A CA 1
ATOM 696 C C . GLU A 1 97 ? 6.784 0.932 5.222 1.00 89.19 97 GLU A C 1
ATOM 698 O O . GLU A 1 97 ? 6.810 1.188 6.432 1.00 89.19 97 GLU A O 1
ATOM 703 N N . ARG A 1 98 ? 7.472 1.669 4.338 1.00 87.88 98 ARG A N 1
ATOM 704 C CA . ARG A 1 98 ? 8.385 2.765 4.724 1.00 87.88 98 ARG A CA 1
ATOM 705 C C . ARG A 1 98 ? 7.678 3.917 5.429 1.00 87.88 98 ARG A C 1
ATOM 707 O O . ARG A 1 98 ? 8.271 4.570 6.290 1.00 87.88 98 ARG A O 1
ATOM 714 N N . THR A 1 99 ? 6.409 4.151 5.115 1.00 86.94 99 THR A N 1
ATOM 715 C CA . THR A 1 99 ? 5.578 5.159 5.790 1.00 86.94 99 THR A CA 1
ATOM 716 C C . THR A 1 99 ? 4.896 4.644 7.058 1.00 86.94 99 THR A C 1
ATOM 718 O O . THR A 1 99 ? 4.167 5.382 7.713 1.00 86.94 99 THR A O 1
ATOM 721 N N . ARG A 1 100 ? 5.187 3.408 7.489 1.00 88.38 100 ARG A N 1
ATOM 722 C CA . ARG A 1 100 ? 4.579 2.765 8.670 1.00 88.38 100 ARG A CA 1
ATOM 723 C C . ARG A 1 100 ? 3.056 2.618 8.567 1.00 88.38 100 ARG A C 1
ATOM 725 O O . ARG A 1 100 ? 2.392 2.451 9.588 1.00 88.38 100 ARG A O 1
ATOM 732 N N . LEU A 1 101 ? 2.517 2.635 7.351 1.00 89.12 101 LEU A N 1
ATOM 733 C CA . LEU A 1 101 ? 1.094 2.443 7.074 1.00 89.12 101 LEU A CA 1
ATOM 734 C C . LEU A 1 101 ? 0.721 0.965 6.928 1.00 89.12 101 LEU A C 1
ATOM 736 O O . LEU A 1 101 ? -0.459 0.630 6.948 1.00 89.12 101 LEU A O 1
ATOM 740 N N . LEU A 1 102 ? 1.709 0.062 6.873 1.00 89.81 102 LEU A N 1
ATOM 741 C CA . LEU A 1 102 ? 1.496 -1.374 6.664 1.00 89.81 102 LEU A CA 1
ATOM 742 C C . LEU A 1 102 ? 0.464 -1.997 7.613 1.00 89.81 102 LEU A C 1
ATOM 744 O O . LEU A 1 102 ? -0.311 -2.855 7.201 1.00 89.81 102 LEU A O 1
ATOM 748 N N . ARG A 1 103 ? 0.415 -1.572 8.881 1.00 88.25 103 ARG A N 1
ATOM 749 C CA . ARG A 1 103 ? -0.563 -2.099 9.847 1.00 88.25 103 ARG A CA 1
ATOM 750 C C . ARG A 1 103 ? -1.994 -1.667 9.516 1.00 88.25 103 ARG A C 1
ATOM 752 O O . ARG A 1 103 ? -2.911 -2.477 9.624 1.00 88.25 103 ARG A O 1
ATOM 759 N N . GLU A 1 104 ? -2.188 -0.403 9.149 1.00 89.00 104 GLU A N 1
ATOM 760 C CA . GLU A 1 104 ? -3.499 0.136 8.764 1.00 89.00 104 GLU A CA 1
ATOM 761 C C . GLU A 1 104 ? -3.952 -0.462 7.436 1.00 89.00 104 GLU A C 1
ATOM 763 O O . GLU A 1 104 ? -5.090 -0.915 7.334 1.00 89.00 104 GLU A O 1
ATOM 768 N N . PHE A 1 105 ? -3.025 -0.569 6.483 1.00 90.06 105 PHE A N 1
ATOM 769 C CA . PHE A 1 105 ? -3.222 -1.263 5.218 1.00 90.06 105 PHE A CA 1
ATOM 770 C C . PHE A 1 105 ? -3.649 -2.718 5.432 1.00 90.06 105 PHE A C 1
ATOM 772 O O . PHE A 1 105 ? -4.695 -3.125 4.944 1.00 90.06 105 PHE A O 1
ATOM 779 N N . THR A 1 106 ? -2.916 -3.481 6.253 1.00 90.50 106 THR A N 1
ATOM 780 C CA . THR A 1 106 ? -3.256 -4.881 6.564 1.00 90.50 106 THR A CA 1
ATOM 781 C C . THR A 1 106 ? -4.655 -4.994 7.168 1.00 90.50 106 THR A C 1
ATOM 783 O O . THR A 1 106 ? -5.426 -5.866 6.786 1.00 90.50 106 THR A O 1
ATOM 786 N N . ARG A 1 107 ? -5.013 -4.113 8.110 1.00 89.25 107 ARG A N 1
ATOM 787 C CA . ARG A 1 107 ? -6.343 -4.136 8.731 1.00 89.25 107 ARG A CA 1
ATOM 788 C C . ARG A 1 107 ? -7.445 -3.825 7.717 1.00 89.25 107 ARG A C 1
ATOM 790 O O . ARG A 1 107 ? -8.498 -4.456 7.765 1.00 89.25 107 ARG A O 1
ATOM 797 N N . ALA A 1 108 ? -7.209 -2.865 6.825 1.00 88.88 108 ALA A N 1
ATOM 798 C CA . ALA A 1 108 ? -8.141 -2.529 5.757 1.00 88.88 108 ALA A CA 1
ATOM 799 C C . ALA A 1 108 ? -8.295 -3.689 4.761 1.00 88.88 108 ALA A C 1
ATOM 801 O O . ALA A 1 108 ? -9.424 -4.032 4.429 1.00 88.88 108 ALA A O 1
ATOM 802 N N . ALA A 1 109 ? -7.185 -4.318 4.362 1.00 89.31 109 ALA A N 1
ATOM 803 C CA . ALA A 1 109 ? -7.148 -5.488 3.486 1.00 89.31 109 ALA A CA 1
ATOM 804 C C . ALA A 1 109 ? -7.946 -6.647 4.088 1.00 89.31 109 ALA A C 1
ATOM 806 O O . ALA A 1 109 ? -8.872 -7.158 3.466 1.00 89.31 109 ALA A O 1
ATOM 807 N N . CYS A 1 110 ? -7.662 -6.993 5.346 1.00 88.44 110 CYS A N 1
ATOM 808 C CA . CYS A 1 110 ? -8.424 -8.001 6.073 1.00 88.44 110 CYS A C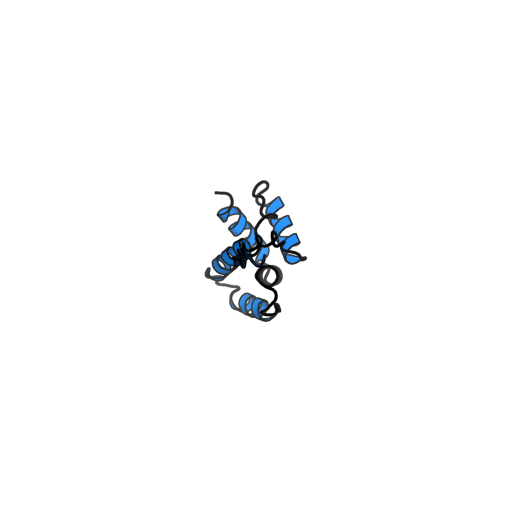A 1
ATOM 809 C C . CYS A 1 110 ? -9.925 -7.681 6.067 1.00 88.44 110 CYS A C 1
ATOM 811 O O . CYS A 1 110 ? -10.721 -8.558 5.793 1.00 88.44 110 CYS A O 1
ATOM 813 N N . GLY A 1 111 ? -10.339 -6.434 6.316 1.00 86.62 111 GLY A N 1
ATOM 814 C CA . GLY A 1 111 ? -11.762 -6.068 6.304 1.00 86.62 111 GLY A CA 1
ATOM 815 C C . GLY A 1 111 ? -12.425 -6.062 4.919 1.00 86.62 111 GLY A C 1
ATOM 816 O O . GLY A 1 111 ? -13.652 -6.127 4.851 1.00 86.62 111 GLY A O 1
ATOM 817 N N . HIS A 1 112 ? -11.639 -5.950 3.846 1.00 86.12 112 HIS A N 1
ATOM 818 C CA . HIS A 1 112 ? -12.124 -5.977 2.468 1.00 86.12 112 HIS A CA 1
ATOM 819 C C . HIS A 1 112 ? -12.373 -7.410 1.983 1.00 86.12 112 HIS A C 1
ATOM 821 O O . HIS A 1 112 ? -13.422 -7.658 1.399 1.00 86.12 112 HIS A O 1
ATOM 827 N N . TRP A 1 113 ? -11.460 -8.343 2.279 1.00 80.31 113 TRP A N 1
ATOM 828 C CA . TRP A 1 113 ? -11.562 -9.738 1.826 1.00 80.31 113 TRP A CA 1
ATOM 829 C C . TRP A 1 113 ? -12.215 -10.704 2.833 1.00 80.31 113 TRP A C 1
ATOM 831 O O . TRP A 1 113 ? -12.771 -11.702 2.399 1.00 80.31 113 TRP A O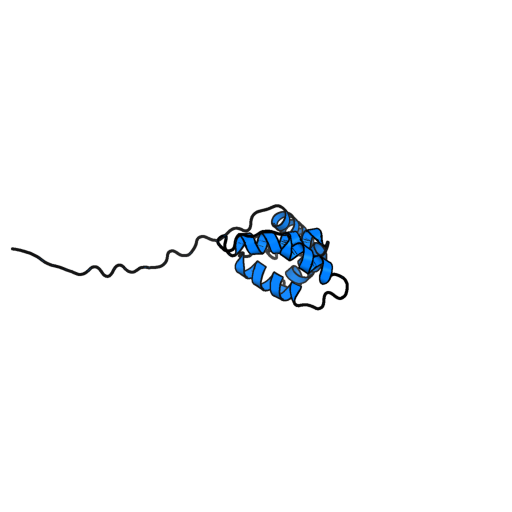 1
ATOM 841 N N . SER A 1 114 ? -12.287 -10.358 4.128 1.00 66.69 114 SER A N 1
ATOM 842 C CA . SER A 1 114 ? -12.959 -11.152 5.185 1.00 66.69 114 SER A CA 1
ATOM 843 C C . SER A 1 114 ? -14.490 -11.120 5.156 1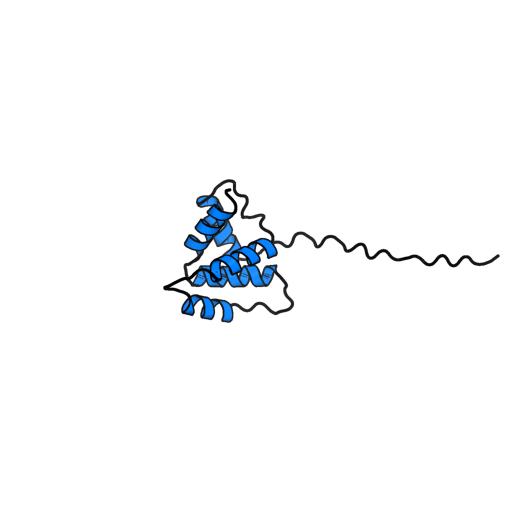.00 66.69 114 SER A C 1
ATOM 845 O O . SER A 1 114 ? -15.123 -11.529 6.135 1.00 66.69 114 SER A O 1
ATOM 847 N N . ARG A 1 115 ? -15.104 -10.593 4.095 1.00 55.56 115 ARG A N 1
ATOM 848 C CA . ARG A 1 115 ? -16.561 -10.453 3.980 1.00 55.56 115 ARG A CA 1
ATOM 849 C C . ARG A 1 115 ? -17.172 -11.405 2.974 1.00 55.56 115 ARG A C 1
ATOM 851 O O . ARG A 1 115 ? -16.605 -11.538 1.873 1.00 55.56 115 ARG A O 1
#

pLDDT: mean 75.73, std 14.64, range [41.25, 90.5]